Protein 1HPI (pdb70)

InterPro domains:
  IPR000170 High potential iron-sulphur protein [PF01355] (4-70)
  IPR000170 High potential iron-sulphur protein [PS51373] (1-71)
  IPR036369 High potential iron-sulphur protein superfamily [G3DSA:4.10.490.10] (1-71)
  IPR036369 High potential iron-sulphur protein superfamily [SSF57652] (2-70)

Sequence (71 aa):
MERLSEDDPAAQALEYRHDASSVQHPAYEEGQTCLNCLLYTDASAQDWGPCSVFPGKLVSANGWCTAWVAR

Solvent-accessible surface area: 4235 Å² total; per-residue (Å²): 149,109,144,2,57,60,109,44,101,50,0,98,80,42,78,2,75,52,73,5,95,70,22,177,53,139,60,36,113,162,52,22,32,13,52,62,11,90,46,2,88,63,59,89,16,139,94,75,0,53,16,68,62,8,117,38,43,44,2,7,0,90,0,5,14,54,29,59,67,57,136

Structure (mmCIF, N/CA/C/O backbone):
data_1HPI
#
_entry.id   1HPI
#
_cell.length_a   58.400
_cell.length_b   64.700
_cell.length_c   39.300
_cell.angle_alpha   90.00
_cell.angle_beta   90.00
_cell.angle_gamma   90.00
#
_symmetry.space_group_name_H-M   'C 2 2 21'
#
loop_
_entity.id
_entity.type
_entity.pdbx_description
1 polymer 'HIGH POTENTIAL IRON SULFUR PROTEIN'
2 non-polymer 'IRON/SULFUR CLUSTER'
3 water water
#
loop_
_atom_site.group_PDB
_atom_site.id
_atom_site.type_symbol
_atom_site.label_atom_id
_atom_site.label_alt_id
_atom_site.label_comp_id
_atom_site.label_asym_id
_atom_site.label_entity_id
_atom_site.label_seq_id
_atom_site.pdbx_PDB_ins_code
_atom_site.Cartn_x
_atom_site.Cartn_y
_atom_site.Cartn_z
_atom_site.occupancy
_atom_site.B_iso_or_equiv
_atom_site.auth_seq_id
_atom_site.auth_comp_id
_atom_site.auth_asym_id
_atom_site.auth_atom_id
_atom_site.pdbx_PDB_model_num
ATOM 1 N N . MET A 1 1 ? 33.161 82.260 6.082 1.00 9.41 1 MET A N 1
ATOM 2 C CA . MET A 1 1 ? 34.396 81.693 5.578 1.00 9.98 1 MET A CA 1
ATOM 3 C C . MET A 1 1 ? 34.687 82.353 4.234 1.00 20.06 1 MET A C 1
ATOM 4 O O . MET A 1 1 ? 33.789 82.457 3.400 1.00 13.81 1 MET A O 1
ATOM 9 N N . GLU A 1 2 ? 35.905 82.834 4.023 1.00 10.11 2 GLU A N 1
ATOM 10 C CA . GLU A 1 2 ? 36.226 83.481 2.761 1.00 9.79 2 GLU A CA 1
ATOM 11 C C . GLU A 1 2 ? 37.710 83.353 2.470 1.00 8.86 2 GLU A C 1
ATOM 12 O O . GLU A 1 2 ? 38.501 83.010 3.344 1.00 9.68 2 GLU A O 1
ATOM 18 N N . ARG A 1 3 ? 38.092 83.641 1.233 1.00 8.63 3 ARG A N 1
ATOM 19 C CA . ARG A 1 3 ? 39.491 83.538 0.869 1.00 10.26 3 ARG A CA 1
ATOM 20 C C . ARG A 1 3 ? 40.387 84.518 1.615 1.00 7.45 3 ARG A C 1
ATOM 21 O O . ARG A 1 3 ? 40.059 85.695 1.752 1.00 10.25 3 ARG A O 1
ATOM 29 N N . LEU A 1 4 ? 41.540 84.043 2.087 1.00 6.45 4 LEU A N 1
ATOM 30 C CA . LEU A 1 4 ? 42.497 84.901 2.779 1.00 5.91 4 LEU A CA 1
ATOM 31 C C . LEU A 1 4 ? 43.127 85.860 1.764 1.00 13.55 4 LEU A C 1
ATOM 32 O O . LEU A 1 4 ? 43.357 85.492 0.610 1.00 11.21 4 LEU A O 1
ATOM 37 N N . SER A 1 5 ? 43.445 87.083 2.168 1.00 8.85 5 SER A N 1
ATOM 38 C CA . SER A 1 5 ? 44.082 88.031 1.273 1.00 13.41 5 SER A CA 1
ATOM 39 C C . SER A 1 5 ? 45.565 88.109 1.649 1.00 15.95 5 SER A C 1
ATOM 40 O O . SER A 1 5 ? 45.915 88.016 2.816 1.00 13.13 5 SER A O 1
ATOM 43 N N . GLU A 1 6 ? 46.469 88.279 0.692 1.00 11.21 6 GLU A N 1
ATOM 44 C CA . GLU A 1 6 ? 47.882 88.370 1.017 1.00 9.72 6 GLU A CA 1
ATOM 45 C C . GLU A 1 6 ? 48.209 89.583 1.866 1.00 10.57 6 GLU A C 1
ATOM 46 O O . GLU A 1 6 ? 49.231 89.610 2.543 1.00 16.42 6 GLU A O 1
ATOM 52 N N . ASP A 1 7 ? 47.355 90.597 1.838 1.00 11.74 7 ASP A N 1
ATOM 53 C CA . ASP A 1 7 ? 47.661 91.748 2.659 1.00 12.00 7 ASP A CA 1
ATOM 54 C C . ASP A 1 7 ? 46.927 91.714 3.967 1.00 18.92 7 ASP A C 1
ATOM 55 O O . ASP A 1 7 ? 46.962 92.692 4.703 1.00 22.85 7 ASP A O 1
ATOM 60 N N . ASP A 1 8 ? 46.254 90.621 4.262 1.00 12.39 8 ASP A N 1
ATOM 61 C CA . ASP A 1 8 ? 45.596 90.626 5.536 1.00 9.14 8 ASP A CA 1
ATOM 62 C C . ASP A 1 8 ? 46.739 90.565 6.542 1.00 11.75 8 ASP A C 1
ATOM 63 O O . ASP A 1 8 ? 47.732 89.883 6.320 1.00 11.95 8 ASP A O 1
ATOM 68 N N . PRO A 1 9 ? 46.622 91.266 7.651 1.00 10.57 9 PRO A N 1
ATOM 69 C CA . PRO A 1 9 ? 47.675 91.247 8.640 1.00 13.92 9 PRO A CA 1
ATOM 70 C C . PRO A 1 9 ? 48.055 89.838 9.101 1.00 12.39 9 PRO A C 1
ATOM 71 O O . PRO A 1 9 ? 49.235 89.572 9.319 1.00 10.93 9 PRO A O 1
ATOM 75 N N . ALA A 1 10 ? 47.069 88.940 9.228 1.00 6.82 10 ALA A N 1
ATOM 76 C CA . ALA A 1 10 ? 47.329 87.570 9.640 1.00 5.98 10 ALA A CA 1
ATOM 77 C C . ALA A 1 10 ? 48.235 86.881 8.622 1.00 11.91 10 ALA A C 1
ATOM 78 O O . ALA A 1 10 ? 49.136 86.105 8.960 1.00 11.29 10 ALA A O 1
ATOM 80 N N . ALA A 1 11 ? 47.973 87.173 7.346 1.00 12.41 11 ALA A N 1
ATOM 81 C CA . ALA A 1 11 ? 48.745 86.598 6.251 1.00 13.48 11 ALA A CA 1
ATOM 82 C C . ALA A 1 11 ? 50.181 87.071 6.305 1.00 4.36 11 ALA A C 1
ATOM 83 O O . ALA A 1 11 ? 51.129 86.304 6.185 1.00 6.59 11 ALA A O 1
ATOM 85 N N . GLN A 1 12 ? 50.312 88.373 6.480 1.00 10.59 12 GLN A N 1
ATOM 86 C CA . GLN A 1 12 ? 51.624 88.983 6.541 1.00 7.77 12 GLN A CA 1
ATOM 87 C C . GLN A 1 12 ? 52.467 88.423 7.654 1.00 10.83 12 GLN A C 1
ATOM 88 O O . GLN A 1 12 ? 53.654 88.206 7.465 1.00 10.54 12 GLN A O 1
ATOM 94 N N . ALA A 1 13 ? 51.840 88.190 8.804 1.00 10.60 13 ALA A N 1
ATOM 95 C CA . ALA A 1 13 ? 52.547 87.654 9.951 1.00 8.97 13 ALA A CA 1
ATOM 96 C C . ALA A 1 13 ? 53.233 86.333 9.656 1.00 11.16 13 ALA A C 1
ATOM 97 O O . ALA A 1 13 ? 54.277 86.026 10.225 1.00 12.06 13 ALA A O 1
ATOM 99 N N . LEU A 1 14 ? 52.629 85.546 8.768 1.00 9.11 14 LEU A N 1
ATOM 100 C CA . LEU A 1 14 ? 53.169 84.253 8.394 1.00 6.82 14 LEU A CA 1
ATOM 101 C C . LEU A 1 14 ? 53.802 84.270 7.005 1.00 8.58 14 LEU A C 1
ATOM 102 O O . LEU A 1 14 ? 54.131 83.230 6.454 1.00 7.97 14 LEU A O 1
ATOM 107 N N . GLU A 1 15 ? 53.974 85.463 6.446 1.00 8.38 15 GLU A N 1
ATOM 108 C CA . GLU A 1 15 ? 54.575 85.616 5.126 1.00 9.87 15 GLU A CA 1
ATOM 109 C C . GLU A 1 15 ? 53.911 84.745 4.086 1.00 9.34 15 GLU A C 1
ATOM 110 O O . GLU A 1 15 ? 54.537 84.142 3.221 1.00 12.16 15 GLU A O 1
ATOM 116 N N . TYR A 1 16 ? 52.603 84.694 4.195 1.00 10.33 16 TYR A N 1
ATOM 117 C CA . TYR A 1 16 ? 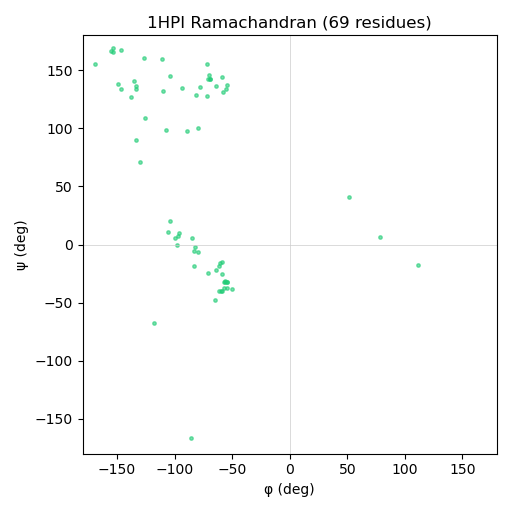51.826 83.886 3.284 1.00 9.04 16 TYR A CA 1
ATOM 118 C C . TYR A 1 16 ? 51.756 84.415 1.856 1.00 8.86 16 TYR A C 1
ATOM 119 O O . TYR A 1 16 ? 51.655 85.611 1.630 1.00 9.93 16 TYR A O 1
ATOM 128 N N . ARG A 1 17 ? 51.789 83.507 0.884 1.00 6.61 17 ARG A N 1
ATOM 129 C CA . ARG A 1 17 ? 51.685 83.843 -0.532 1.00 10.92 17 ARG A CA 1
ATOM 130 C C . ARG A 1 17 ? 50.715 82.858 -1.179 1.00 10.13 17 ARG A C 1
ATOM 131 O O . ARG A 1 17 ? 50.740 81.678 -0.852 1.00 7.78 17 ARG A O 1
ATOM 139 N N . HIS A 1 18 ? 49.870 83.315 -2.100 1.00 5.79 18 HIS A N 1
ATOM 140 C CA . HIS A 1 18 ? 48.945 82.404 -2.763 1.00 4.58 18 HIS A CA 1
ATOM 141 C C . HIS A 1 18 ? 49.684 81.462 -3.723 1.00 8.27 18 HIS A C 1
ATOM 142 O O . HIS A 1 18 ? 49.190 80.379 -4.053 1.00 10.00 18 HIS A O 1
ATOM 149 N N . ASP A 1 19 ? 50.869 81.885 -4.199 1.00 9.56 19 ASP A N 1
ATOM 150 C CA . ASP A 1 19 ? 51.699 81.111 -5.132 1.00 6.88 19 ASP A CA 1
ATOM 151 C C . ASP A 1 19 ? 53.093 80.957 -4.529 1.00 5.86 19 ASP A C 1
ATOM 152 O O . ASP A 1 19 ? 53.863 81.914 -4.431 1.00 8.06 19 ASP A O 1
ATOM 157 N N . ALA A 1 20 ? 53.393 79.735 -4.112 1.00 10.24 20 ALA A N 1
ATOM 158 C CA . ALA A 1 20 ? 54.659 79.384 -3.487 1.00 6.79 20 ALA A CA 1
ATOM 159 C C . ALA A 1 20 ? 55.846 79.724 -4.346 1.00 15.46 20 ALA A C 1
ATOM 160 O O . ALA A 1 20 ? 56.914 80.061 -3.852 1.00 12.44 20 ALA A O 1
ATOM 162 N N . SER A 1 21 ? 55.634 79.623 -5.644 1.00 11.68 21 SER A N 1
ATOM 163 C CA . SER A 1 21 ? 56.700 79.914 -6.564 1.00 19.25 21 SER A CA 1
ATOM 164 C C . SER A 1 21 ? 57.213 81.332 -6.389 1.00 21.67 21 SER A C 1
ATOM 165 O O . SER A 1 21 ? 58.287 81.659 -6.870 1.00 18.39 21 SER A O 1
ATOM 168 N N . SER A 1 22 ? 56.470 82.189 -5.692 1.00 12.94 22 SER A N 1
ATOM 169 C CA . SER A 1 22 ? 56.9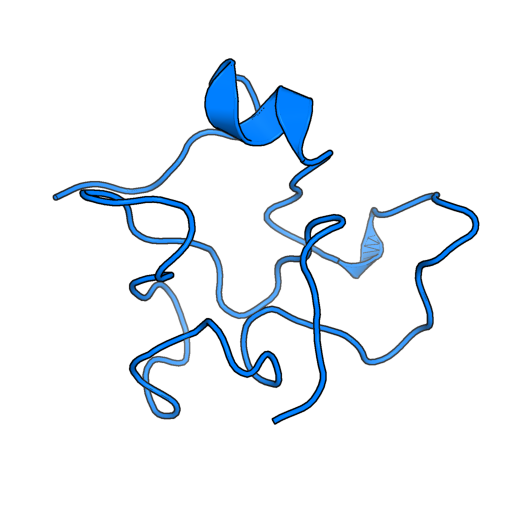02 83.557 -5.494 1.00 11.64 22 SER A CA 1
ATOM 170 C C . SER A 1 22 ? 57.533 83.806 -4.127 1.00 24.00 22 SER A C 1
ATOM 171 O O . SER A 1 22 ? 57.863 84.935 -3.760 1.00 21.09 22 SER A O 1
ATOM 174 N N . VAL A 1 23 ? 57.704 82.739 -3.367 1.00 13.61 23 VAL A N 1
ATOM 175 C CA . VAL A 1 23 ? 58.286 82.863 -2.051 1.00 9.16 23 VAL A CA 1
ATOM 176 C C . VAL A 1 23 ? 59.803 83.020 -2.075 1.00 12.16 23 VAL A C 1
ATOM 177 O O . VAL A 1 23 ? 60.499 82.298 -2.775 1.00 10.04 23 VAL A O 1
ATOM 181 N N . GLN A 1 24 ? 60.319 83.953 -1.284 1.00 12.10 24 GLN A N 1
ATOM 182 C CA . GLN A 1 24 ? 61.743 84.184 -1.162 1.00 13.68 24 GLN A CA 1
ATOM 183 C C . GLN A 1 24 ? 61.954 84.272 0.347 1.00 17.39 24 GLN A C 1
ATOM 184 O O . GLN A 1 24 ? 61.833 85.338 0.945 1.00 18.82 24 GLN A O 1
ATOM 190 N N . HIS A 1 25 ? 62.217 83.109 0.955 1.00 12.91 25 HIS A N 1
ATOM 191 C CA . HIS A 1 25 ? 62.406 82.939 2.393 1.00 10.38 25 HIS A CA 1
ATOM 192 C C . HIS A 1 25 ? 63.375 81.803 2.682 1.00 7.56 25 HIS A C 1
ATOM 193 O O . HIS A 1 25 ? 63.310 80.761 2.053 1.00 10.97 25 HIS A O 1
ATOM 200 N N . PRO A 1 26 ? 64.278 81.995 3.641 1.00 8.71 26 PRO A N 1
ATOM 201 C CA . PRO A 1 26 ? 65.278 81.000 3.993 1.00 9.02 26 PRO A CA 1
ATOM 202 C C . PRO A 1 26 ? 64.772 79.620 4.354 1.00 11.75 26 PRO A C 1
ATOM 203 O O . PRO A 1 26 ? 65.451 78.627 4.117 1.00 15.82 26 PRO A O 1
ATOM 207 N N . ALA A 1 27 ? 63.589 79.548 4.943 1.00 8.36 27 ALA A N 1
ATOM 208 C CA . ALA A 1 27 ? 63.041 78.258 5.328 1.00 11.52 27 ALA A CA 1
ATOM 209 C C . ALA A 1 27 ? 62.330 77.517 4.203 1.00 14.36 27 ALA A C 1
ATOM 210 O O . ALA A 1 27 ? 62.114 76.315 4.284 1.00 10.13 27 ALA A O 1
ATOM 212 N N . TYR A 1 28 ? 61.951 78.233 3.158 1.00 10.20 28 TYR A N 1
ATOM 213 C CA . TYR A 1 28 ? 61.245 77.629 2.053 1.00 11.01 28 TYR A CA 1
ATOM 214 C C . TYR A 1 28 ? 62.074 76.674 1.207 1.00 14.91 28 TYR A C 1
ATOM 215 O O . TYR A 1 28 ? 63.244 76.907 0.960 1.00 11.13 28 TYR A O 1
ATOM 224 N N . GLU A 1 29 ? 61.456 75.589 0.761 1.00 8.12 29 GLU A N 1
ATOM 225 C CA . GLU A 1 29 ? 62.110 74.630 -0.106 1.00 9.67 29 GLU A CA 1
ATOM 226 C C . GLU A 1 29 ? 61.129 74.354 -1.215 1.00 17.31 29 GLU A C 1
ATOM 227 O O . GLU A 1 29 ? 59.926 74.201 -0.992 1.00 11.28 29 GLU A O 1
ATOM 233 N N . GLU A 1 30 ? 61.650 74.311 -2.422 1.00 11.47 30 GLU A N 1
ATOM 234 C CA . GLU A 1 30 ? 60.788 74.067 -3.558 1.00 14.79 30 GLU A CA 1
ATOM 235 C C . GLU A 1 30 ? 60.033 72.760 -3.427 1.00 10.35 30 GLU A C 1
ATOM 236 O O . GLU A 1 30 ? 60.599 71.719 -3.112 1.00 13.86 30 GLU A O 1
ATOM 242 N N . GLY A 1 31 ? 58.733 72.834 -3.663 1.00 11.85 31 GLY A N 1
ATOM 243 C CA . GLY A 1 31 ? 57.877 71.670 -3.563 1.00 9.26 31 GLY A CA 1
ATOM 244 C C . GLY A 1 31 ? 56.922 71.787 -2.378 1.00 14.37 31 GLY A C 1
ATOM 245 O O . GLY A 1 31 ? 55.928 71.073 -2.294 1.00 18.33 31 GLY A O 1
ATOM 246 N N . GLN A 1 32 ? 57.216 72.678 -1.441 1.00 8.68 32 GLN A N 1
ATOM 247 C CA . GLN A 1 32 ? 56.334 72.836 -0.295 1.00 10.49 32 GLN A CA 1
ATOM 248 C C . GLN A 1 32 ? 55.165 73.717 -0.706 1.00 12.87 32 GLN A C 1
ATOM 249 O O . GLN A 1 32 ? 55.373 74.810 -1.241 1.00 9.53 32 GLN A O 1
ATOM 255 N N . THR A 1 33 ? 53.943 73.255 -0.449 1.00 7.95 33 THR A N 1
ATOM 256 C CA . THR A 1 33 ? 52.742 74.007 -0.777 1.00 7.27 33 THR A CA 1
ATOM 257 C C . THR A 1 33 ? 51.686 73.715 0.282 1.00 6.84 33 THR A C 1
ATOM 258 O O . THR A 1 33 ? 51.825 72.773 1.070 1.00 5.81 33 THR A O 1
ATOM 262 N N . CYS A 1 34 ? 50.620 74.522 0.279 1.00 6.93 34 CYS A N 1
ATOM 263 C CA . CYS A 1 34 ? 49.566 74.308 1.242 1.00 7.29 34 CYS A CA 1
ATOM 264 C C . CYS A 1 34 ? 49.032 72.903 1.023 1.00 16.59 34 CYS A C 1
ATOM 265 O O . CYS A 1 34 ? 48.740 72.169 1.964 1.00 7.36 34 CYS A O 1
ATOM 268 N N . LEU A 1 35 ? 48.914 72.539 -0.252 1.00 10.36 35 LEU A N 1
ATOM 269 C CA . LEU A 1 35 ? 48.412 71.227 -0.611 1.00 11.76 35 LEU A CA 1
ATOM 270 C C . LEU A 1 35 ? 49.105 70.085 0.118 1.00 20.82 35 LEU A C 1
ATOM 271 O O . LEU A 1 35 ? 48.454 69.113 0.506 1.00 13.59 35 LEU A O 1
ATOM 276 N N . ASN A 1 36 ? 50.416 70.174 0.327 1.00 10.76 36 ASN A N 1
ATOM 277 C CA . ASN A 1 36 ? 51.083 69.094 1.031 1.00 11.62 36 ASN A CA 1
ATOM 278 C C . ASN A 1 36 ? 51.430 69.441 2.484 1.00 13.13 36 ASN A C 1
ATOM 279 O O . ASN A 1 36 ? 52.296 68.828 3.113 1.00 9.93 36 ASN A O 1
ATOM 284 N N . CYS A 1 37 ? 50.736 70.441 3.023 1.00 8.62 37 CYS A N 1
ATOM 285 C CA . CYS A 1 37 ? 50.951 70.887 4.385 1.00 7.10 37 CYS A CA 1
ATOM 286 C C . CYS A 1 37 ? 49.997 70.212 5.360 1.00 10.95 37 CYS A C 1
ATOM 287 O O . CYS A 1 37 ? 48.807 70.111 5.112 1.00 7.84 37 CYS A O 1
ATOM 290 N N . LEU A 1 38 ? 50.519 69.757 6.488 1.00 5.74 38 LEU A N 1
ATOM 291 C CA . LEU A 1 38 ? 49.708 69.114 7.495 1.00 9.26 38 LEU A CA 1
ATOM 292 C C . LEU A 1 38 ? 48.529 69.969 7.987 1.00 13.20 38 LEU A C 1
ATOM 293 O O . LEU A 1 38 ? 47.494 69.419 8.353 1.00 13.06 38 LEU A O 1
ATOM 298 N N . LEU A 1 39 ? 48.652 71.313 8.008 1.00 9.27 39 LEU A N 1
ATOM 299 C CA . LEU A 1 39 ? 47.596 72.216 8.482 1.00 6.93 39 LEU A CA 1
ATOM 300 C C . LEU A 1 39 ? 46.460 72.496 7.497 1.00 8.45 39 LEU A C 1
ATOM 301 O O . LEU A 1 39 ? 45.474 73.157 7.831 1.00 8.54 39 LEU A O 1
ATOM 306 N N . TYR A 1 40 ? 46.630 71.985 6.275 1.00 7.77 40 TYR A N 1
ATOM 307 C CA . TYR A 1 40 ? 45.661 72.119 5.188 1.00 10.44 40 TYR A CA 1
ATOM 308 C C . TYR A 1 40 ? 44.775 70.911 5.387 1.00 13.43 40 TYR A C 1
ATOM 309 O O . TYR A 1 40 ? 45.096 69.782 5.014 1.00 14.66 40 TYR A O 1
ATOM 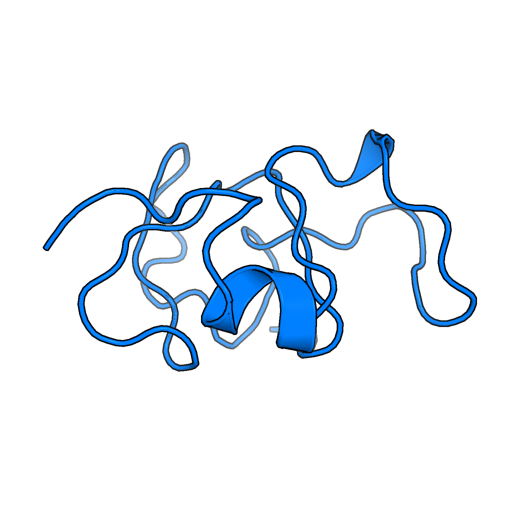318 N N . THR A 1 41 ? 43.663 71.202 6.041 1.00 12.15 41 THR A N 1
ATOM 319 C CA . THR A 1 41 ? 42.697 70.201 6.407 1.00 24.11 41 THR A CA 1
ATOM 320 C C . THR A 1 41 ? 42.046 69.304 5.395 1.00 24.40 41 THR A C 1
ATOM 321 O O . THR A 1 41 ? 41.809 68.141 5.678 1.00 21.22 41 THR A O 1
ATOM 325 N N . ASP A 1 42 ? 41.746 69.824 4.234 1.00 11.90 42 ASP A N 1
ATOM 326 C CA . ASP A 1 42 ? 41.124 68.980 3.246 1.00 9.51 42 ASP A CA 1
ATOM 327 C C . ASP A 1 42 ? 42.151 68.703 2.184 1.00 17.14 42 ASP A C 1
ATOM 328 O O . ASP A 1 42 ? 42.349 69.534 1.304 1.00 12.49 42 ASP A O 1
ATOM 333 N N . ALA A 1 43 ? 42.778 67.536 2.286 1.00 11.78 43 ALA A N 1
ATOM 334 C CA . ALA A 1 43 ? 43.806 67.165 1.346 1.00 12.57 43 ALA A CA 1
ATOM 335 C C . ALA A 1 43 ? 43.324 67.084 -0.076 1.00 18.75 43 ALA A C 1
ATOM 336 O O . ALA A 1 43 ? 44.108 67.065 -1.020 1.00 18.73 43 ALA A O 1
ATOM 338 N N . SER A 1 44 ? 42.021 67.028 -0.216 1.00 16.14 44 SER A N 1
ATOM 339 C CA . SER A 1 44 ? 41.514 66.915 -1.549 1.00 22.51 44 SER A CA 1
ATOM 340 C C . SER A 1 44 ? 41.072 68.247 -2.124 1.00 25.31 44 SER A C 1
ATOM 341 O O . SER A 1 44 ? 40.621 68.300 -3.260 1.00 20.85 44 SER A O 1
ATOM 344 N N . ALA A 1 45 ? 41.189 69.333 -1.365 1.00 18.98 45 ALA A N 1
ATOM 345 C CA . ALA A 1 45 ? 40.781 70.617 -1.916 1.00 15.04 45 ALA A CA 1
ATOM 346 C C . ALA A 1 45 ? 41.906 71.103 -2.815 1.00 13.11 45 ALA A C 1
ATOM 347 O O . ALA A 1 45 ? 42.917 71.625 -2.356 1.00 13.17 45 ALA A O 1
ATOM 349 N N . GLN A 1 46 ? 41.770 70.927 -4.120 1.00 11.53 46 GLN A N 1
ATOM 350 C CA . GLN A 1 46 ? 42.860 71.345 -4.983 1.00 10.04 46 GLN A CA 1
ATOM 351 C C . GLN A 1 46 ? 42.986 72.781 -5.389 1.00 9.92 46 GLN A C 1
ATOM 352 O O . GLN A 1 46 ? 43.932 73.136 -6.093 1.00 16.52 46 GLN A O 1
ATOM 358 N N . ASP A 1 47 ? 42.038 73.587 -4.951 1.00 6.79 47 ASP A N 1
ATOM 359 C CA . ASP A 1 47 ? 42.063 74.981 -5.296 1.00 5.76 47 ASP A CA 1
ATOM 360 C C . ASP A 1 47 ? 42.200 75.912 -4.103 1.00 7.47 47 ASP A C 1
ATOM 361 O O . ASP A 1 47 ? 43.221 76.576 -3.949 1.00 8.54 47 ASP A O 1
ATOM 366 N N . TRP A 1 48 ? 41.160 75.956 -3.269 1.00 9.10 48 TRP A N 1
ATOM 367 C CA . TRP A 1 48 ? 41.121 76.777 -2.068 1.00 10.80 48 TRP A CA 1
ATOM 368 C C . TRP A 1 48 ? 40.603 75.911 -0.948 1.00 11.16 48 TRP A C 1
ATOM 369 O O . TRP A 1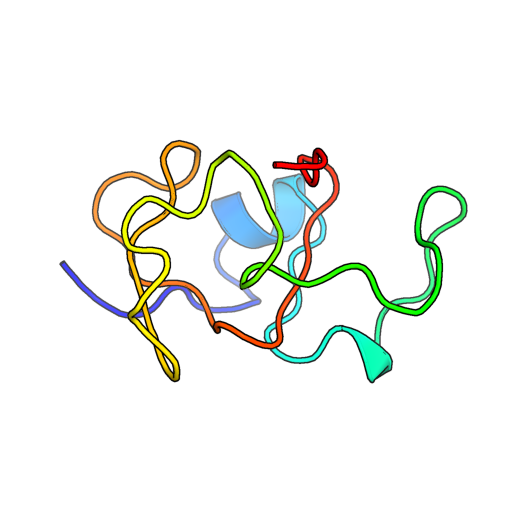 48 ? 39.634 75.187 -1.128 1.00 13.61 48 TRP A O 1
ATOM 380 N N . GLY A 1 49 ? 41.242 75.957 0.205 1.00 8.75 49 GLY A N 1
ATOM 381 C CA . GLY A 1 49 ? 40.768 75.118 1.280 1.00 5.53 49 GLY A CA 1
ATOM 382 C C . GLY A 1 49 ? 41.121 75.703 2.627 1.00 9.24 49 GLY A C 1
ATOM 383 O O . GLY A 1 49 ? 41.891 76.648 2.758 1.00 11.82 49 GLY A O 1
ATOM 384 N N . PRO A 1 50 ? 40.537 75.115 3.650 1.00 9.79 50 PRO A N 1
ATOM 385 C CA . PRO A 1 50 ? 40.788 75.581 4.995 1.00 8.77 50 PRO A CA 1
ATOM 386 C C . PRO A 1 50 ? 42.185 75.230 5.494 1.00 5.42 50 PRO A C 1
ATOM 387 O O . PRO A 1 50 ? 42.838 74.278 5.053 1.00 9.41 50 PRO A O 1
ATOM 391 N N . CYS A 1 51 ? 42.617 76.034 6.447 1.00 6.93 51 CYS A N 1
ATOM 392 C CA . CYS A 1 51 ? 43.915 75.899 7.098 1.00 11.32 51 CYS A CA 1
ATOM 393 C C . CYS A 1 51 ? 43.758 76.132 8.610 1.00 10.42 51 CYS A C 1
ATOM 394 O O . CYS A 1 51 ? 43.218 77.155 9.022 1.00 5.79 51 CYS A O 1
ATOM 397 N N . SER A 1 52 ? 44.219 75.209 9.453 1.00 8.10 52 SER A N 1
ATOM 398 C CA . SER A 1 52 ? 44.097 75.329 10.908 1.00 11.83 52 SER A CA 1
ATOM 399 C C . SER A 1 52 ? 44.655 76.601 11.503 1.00 13.88 52 SER A C 1
ATOM 400 O O . SER A 1 52 ? 44.161 77.108 12.504 1.00 13.27 52 SER A O 1
ATOM 403 N N . VAL A 1 53 ? 45.702 77.114 10.887 1.00 8.44 53 VAL A N 1
ATOM 404 C CA . VAL A 1 53 ? 46.290 78.318 11.410 1.00 6.06 53 VAL A CA 1
ATOM 405 C C . VAL A 1 53 ? 45.601 79.604 10.975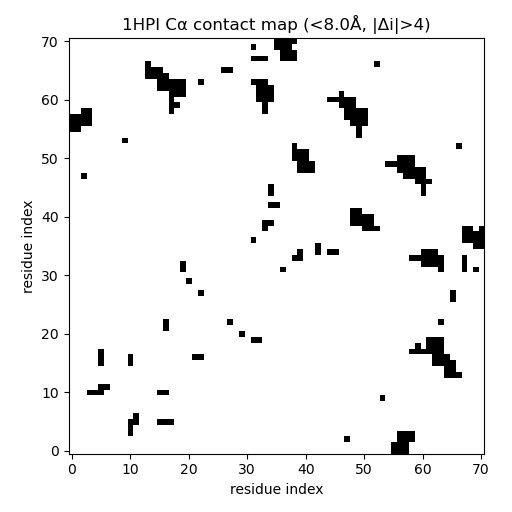 1.00 6.27 53 VAL A C 1
ATOM 406 O O . VAL A 1 53 ? 45.948 80.669 11.477 1.00 7.77 53 VAL A O 1
ATOM 410 N N . PHE A 1 54 ? 44.611 79.516 10.070 1.00 6.22 54 PHE A N 1
ATOM 411 C CA . PHE A 1 54 ? 43.873 80.679 9.590 1.00 3.52 54 PHE A CA 1
ATOM 412 C C . PHE A 1 54 ? 42.385 80.414 9.698 1.00 9.75 54 PHE A C 1
ATOM 413 O O . PHE A 1 54 ? 41.689 80.216 8.709 1.00 7.57 54 PHE A O 1
ATOM 421 N N . PRO A 1 55 ? 41.873 80.386 10.914 1.00 11.03 55 PRO A N 1
ATOM 422 C CA . PRO A 1 55 ? 40.463 80.129 11.127 1.00 11.93 55 PRO A CA 1
ATOM 423 C C . PRO A 1 55 ? 39.557 81.075 10.351 1.00 6.83 55 PRO A C 1
ATOM 424 O O . PRO A 1 55 ? 39.793 82.282 10.297 1.00 13.36 55 PRO A O 1
ATOM 428 N N . GLY A 1 56 ? 38.506 80.507 9.758 1.00 8.92 56 GLY A N 1
ATOM 429 C CA . GLY A 1 56 ? 37.539 81.284 8.998 1.00 14.98 56 GLY A CA 1
ATOM 430 C C . GLY A 1 56 ? 37.980 81.674 7.603 1.00 21.56 56 GLY A C 1
ATOM 431 O O . GLY A 1 56 ? 37.292 82.426 6.918 1.00 11.39 56 GLY A O 1
ATOM 432 N N . LYS A 1 57 ? 39.129 81.163 7.177 1.00 12.88 57 LYS A N 1
ATOM 433 C CA . LYS A 1 57 ? 39.623 81.502 5.859 1.00 14.08 57 LYS A CA 1
ATOM 434 C C . LYS A 1 57 ? 39.954 80.313 4.990 1.00 12.46 57 LYS A C 1
ATOM 435 O O . LYS A 1 57 ? 40.170 79.216 5.493 1.00 12.59 57 LYS A O 1
ATOM 441 N N . LEU A 1 58 ? 40.004 80.577 3.684 1.00 8.71 58 LEU A N 1
ATOM 442 C CA . LEU A 1 58 ? 40.352 79.581 2.683 1.00 6.68 58 LEU A CA 1
ATOM 443 C C . LEU A 1 58 ? 41.724 80.010 2.168 1.00 8.28 58 LEU A C 1
ATOM 444 O O . LEU A 1 58 ? 41.916 81.189 1.850 1.00 7.90 58 LEU A O 1
ATOM 449 N N . VAL A 1 59 ? 42.681 79.086 2.081 1.00 8.63 59 VAL A N 1
ATOM 450 C CA . VAL A 1 59 ? 44.006 79.433 1.578 1.00 7.75 59 VAL A CA 1
ATOM 451 C C . VAL A 1 59 ? 44.207 78.762 0.223 1.00 11.95 59 VAL A C 1
ATOM 452 O O . VAL A 1 59 ? 43.513 77.792 -0.095 1.00 10.40 59 VAL A O 1
ATOM 456 N N . SER A 1 60 ? 45.144 79.278 -0.565 1.00 5.08 60 SER A N 1
ATOM 457 C CA . SER A 1 60 ? 45.447 78.734 -1.874 1.00 6.20 60 SER A CA 1
ATOM 458 C C . SER A 1 60 ? 46.171 77.391 -1.789 1.00 12.67 60 SER A C 1
ATOM 459 O O . SER A 1 60 ? 47.189 77.266 -1.107 1.00 6.93 60 SER A O 1
ATOM 462 N N . ALA A 1 61 ? 45.672 76.359 -2.477 1.00 8.87 61 ALA A N 1
ATOM 463 C CA . ALA A 1 61 ? 46.336 75.062 -2.438 1.00 14.11 61 ALA A CA 1
ATOM 464 C C . ALA A 1 61 ? 47.781 75.156 -2.947 1.00 11.32 61 ALA A C 1
ATOM 465 O O . ALA A 1 61 ? 48.662 74.358 -2.610 1.00 10.24 61 ALA A O 1
ATOM 467 N N . ASN A 1 62 ? 48.039 76.153 -3.779 1.00 5.14 62 ASN A N 1
ATOM 468 C CA . ASN A 1 62 ? 49.383 76.314 -4.311 1.00 8.49 62 ASN A CA 1
ATOM 469 C C . ASN A 1 62 ? 50.218 77.317 -3.537 1.00 11.83 62 ASN A C 1
ATOM 470 O O . ASN A 1 62 ? 51.300 77.681 -3.996 1.00 10.37 62 ASN A O 1
ATOM 475 N N . GLY A 1 63 ? 49.718 77.764 -2.387 1.00 9.54 63 GLY A N 1
ATOM 476 C CA . GLY A 1 63 ? 50.411 78.748 -1.560 1.00 5.80 63 GLY A CA 1
ATOM 477 C C . GLY A 1 63 ? 51.438 78.199 -0.572 1.00 4.37 63 GLY A C 1
ATOM 478 O O . GLY A 1 63 ? 51.846 77.039 -0.637 1.00 7.16 63 GLY A O 1
ATOM 479 N N . TRP A 1 64 ? 51.851 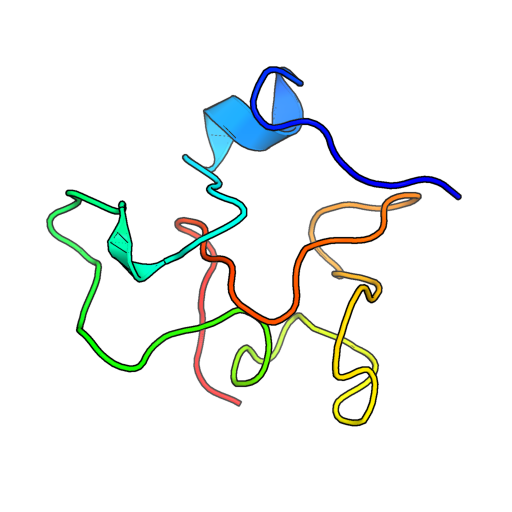79.066 0.352 1.00 6.38 64 TRP A N 1
ATOM 480 C CA . TRP A 1 64 ? 52.836 78.708 1.358 1.00 7.16 64 TRP A CA 1
ATOM 481 C C . TRP A 1 64 ? 52.909 79.781 2.431 1.00 7.57 64 TRP A C 1
ATOM 482 O O . TRP A 1 64 ? 52.593 80.928 2.162 1.00 9.31 64 TRP A O 1
ATOM 493 N N . CYS A 1 65 ? 53.342 79.419 3.628 1.00 8.95 65 CYS A N 1
ATOM 494 C CA . CYS A 1 65 ? 53.507 80.351 4.726 1.00 8.20 65 CYS A CA 1
ATOM 495 C C . CYS A 1 65 ? 54.556 79.714 5.620 1.00 8.75 65 CYS A C 1
ATOM 496 O O . CYS A 1 65 ? 54.875 78.527 5.463 1.00 4.80 65 CYS A O 1
ATOM 499 N N . THR A 1 66 ? 55.091 80.492 6.550 1.00 9.41 66 THR A N 1
ATOM 500 C CA . THR A 1 66 ? 56.123 80.014 7.468 1.00 10.28 66 THR A CA 1
ATOM 501 C C . THR A 1 66 ? 55.712 78.860 8.374 1.00 11.82 66 THR A C 1
ATOM 502 O O . THR A 1 66 ? 56.568 78.166 8.937 1.00 9.30 66 THR A O 1
ATOM 506 N N . ALA A 1 67 ? 54.404 78.649 8.525 1.00 9.67 67 ALA A N 1
ATOM 507 C CA . ALA A 1 67 ? 53.923 77.5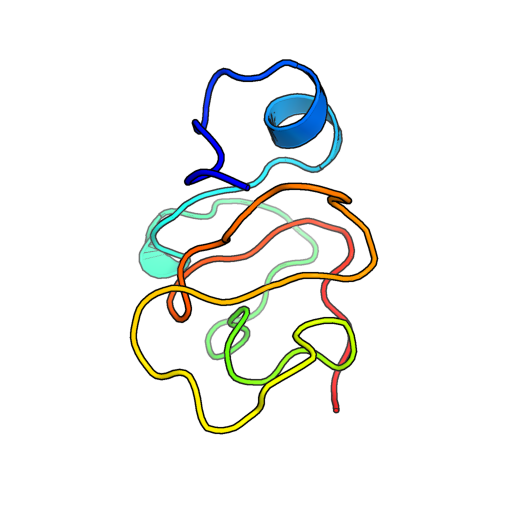65 9.354 1.00 10.28 67 ALA A CA 1
ATOM 508 C C . ALA A 1 67 ? 53.877 76.250 8.573 1.00 7.21 67 ALA A C 1
ATOM 509 O O . ALA A 1 67 ? 53.401 75.235 9.077 1.00 7.87 67 ALA A O 1
ATOM 511 N N . TRP A 1 68 ? 54.371 76.233 7.335 1.00 8.59 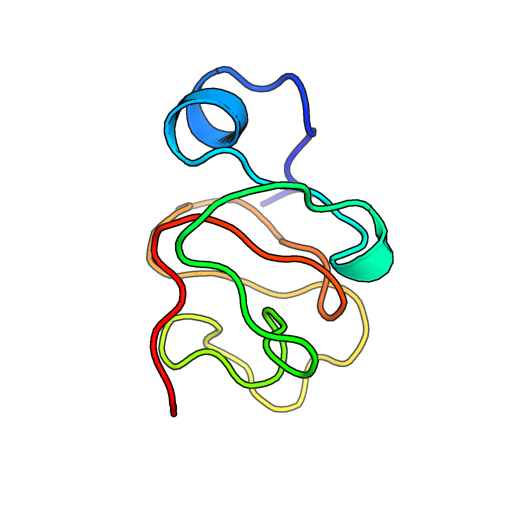68 TRP A N 1
ATOM 512 C CA . TRP A 1 68 ? 54.355 74.993 6.569 1.00 11.85 68 TRP A CA 1
ATOM 513 C C . TRP A 1 68 ? 55.040 73.838 7.296 1.00 17.13 68 TRP A C 1
ATOM 514 O O . TRP A 1 68 ? 56.139 73.972 7.845 1.00 7.27 68 TRP A O 1
ATOM 525 N N . VAL A 1 69 ? 54.376 72.686 7.294 1.00 10.12 69 VAL A N 1
ATOM 526 C CA . VAL A 1 69 ? 54.893 71.483 7.923 1.00 7.64 69 VAL A CA 1
ATOM 527 C C . VAL A 1 69 ? 54.415 70.269 7.107 1.00 9.96 69 VAL A C 1
ATOM 528 O O . VAL A 1 69 ? 53.259 70.183 6.704 1.00 10.00 69 VAL A O 1
ATOM 532 N N . ALA A 1 70 ? 55.306 69.325 6.815 1.00 12.86 70 ALA A N 1
ATOM 533 C CA . ALA A 1 70 ? 54.926 68.160 6.029 1.00 11.48 70 ALA A CA 1
ATOM 534 C C . ALA A 1 70 ? 53.821 67.329 6.617 1.00 18.11 70 ALA A C 1
ATOM 535 O O . ALA A 1 70 ? 53.703 67.132 7.826 1.00 17.96 70 ALA A O 1
ATOM 537 N N . ARG A 1 71 ? 53.018 66.819 5.706 1.00 17.36 71 ARG A N 1
ATOM 538 C CA . ARG A 1 71 ? 51.913 65.970 6.075 1.00 22.89 71 ARG A CA 1
ATOM 539 C C . ARG A 1 71 ? 52.505 64.649 6.551 1.00 35.54 71 ARG A C 1
ATOM 540 O O . ARG A 1 71 ? 51.903 64.018 7.447 1.00 50.90 71 ARG A O 1
#

B-factor: mean 17.34, std 17.04, range [1.93, 100.0]

CATH classification: 4.10.490.10

Organism: Ectothiorhodospira shaposhnikovii (NCBI:txid1054)

Nearest PDB structures (foldseek):
  1hpi-assembly1_A  TM=1.014E+00  e=8.725E-16  Ectothiorhodospira shaposhnikovii
  1b0y-assembly1_A  TM=8.352E-01  e=3.896E-07  Allochromatium vinosum
  7c52-assembly1_b  TM=8.579E-01  e=5.947E-06  Thermochromatium tepidum
  1hip-assembly1_A  TM=8.673E-01  e=9.044E-06  Allochromatium vinosum
  1js2-assembly1_A  TM=8.590E-01  e=1.696E-05  Allochromatium vinosum

Foldseek 3Di:
DEADDCPDVLNVVFVKDLAQVPDDDPVDDPPFFLLQFPQFPPNPPQAWGDGNSDPPHTGGRNMDTNVGDGD

Radius of gyration: 10.6 Å; Cα contacts (8 Å, |Δi|>4): 133; chains: 1; bounding box: 31×26×18 Å

Secondary structure (DSSP, 8-state):
-EEPPTTSHHHHHTT-BS-GGG---TT--TT--GGGBTTBS-TT-SSEEEBTTSTTEEEETT-B-TT--B-